Protein AF-A0A959HZI1-F1 (afdb_monomer)

Solvent-accessible surface area (backbone atoms only — not comparable to full-atom values): 5041 Å² total; per-residue (Å²): 129,84,87,46,76,66,52,46,71,73,70,49,84,78,67,86,89,74,79,85,51,71,61,96,90,40,80,53,93,68,96,72,84,46,48,94,54,90,50,64,46,70,48,79,47,74,43,80,61,89,58,98,78,72,93,62,65,46,74,45,82,41,81,46,68,71,51,85,67,56,78,94

Radius of gyration: 22.79 Å; Cα contacts (8 Å, |Δi|>4): 71; chains: 1; bounding box: 62×19×49 Å

pLDDT: mean 75.95, std 7.71, range [52.12, 85.75]

Foldseek 3Di:
DDDDPVCCVPPPDDDPQDDWDDDPNDTDDDPDKDFPDKDWDWDWDWADDPDPDDDDTDIDTDTHDIDDTDID

Sequence (72 aa):
MASSIEDIKARYPLPVYNFKVEINGKTIAFSEISGISKSFNAYVYKESKTTQSGSGPEIMYMRAQIRPIHLS

Nearest PDB structures (foldseek):
  6j0b-assembly1_a  TM=8.850E-01  e=1.947E-03  Photorhabdus asymbiotica subsp. asymbiotica ATCC 43949
  7b5h-assembly1_AN  TM=7.348E-01  e=8.921E-02  Nostoc sp. PCC 7120 = FACHB-418
  6rm3-assembly1_SU0  TM=4.770E-01  e=4.687E+00  Vairimorpha necatrix
  8kea-assembly1_U  TM=2.545E-01  e=9.936E+00  unclassified Caudoviricetes
  2xac-assembly1_A  TM=2.258E-01  e=8.095E+00  Homo sapiens

Secondary structure (DSSP, 8-state):
---SHHHHHHHSPPPTT---EEETTEEE--S--------EEEEEEEE---SSS-SS-EEEEEEEEEPPPPP-

Structure (mmCIF, N/CA/C/O backbone):
data_AF-A0A959HZI1-F1
#
_entry.id   AF-A0A959HZI1-F1
#
loop_
_atom_site.group_PDB
_atom_site.id
_atom_site.type_symbol
_atom_site.label_atom_id
_atom_site.label_alt_id
_atom_site.label_comp_id
_atom_site.label_asym_id
_atom_site.label_entity_id
_atom_site.label_seq_id
_atom_site.pdbx_PDB_ins_code
_atom_site.Cartn_x
_atom_site.Cartn_y
_atom_site.Cartn_z
_atom_site.occupancy
_atom_site.B_iso_or_equiv
_atom_site.auth_seq_id
_atom_site.auth_comp_id
_atom_site.auth_asym_id
_atom_site.auth_atom_id
_atom_site.pdbx_PDB_model_num
ATOM 1 N N . MET A 1 1 ? 6.895 4.212 28.558 1.00 52.12 1 MET A N 1
ATOM 2 C CA . MET A 1 1 ? 5.688 3.627 27.931 1.00 52.12 1 MET A CA 1
ATOM 3 C C . MET A 1 1 ? 4.655 4.743 27.828 1.00 52.12 1 MET A C 1
ATOM 5 O O . MET A 1 1 ? 4.701 5.612 28.684 1.00 52.12 1 MET A O 1
ATOM 9 N N . ALA A 1 2 ? 3.850 4.813 26.764 1.00 52.75 2 ALA A N 1
ATOM 10 C CA . ALA A 1 2 ? 2.946 5.950 26.535 1.00 52.75 2 ALA A CA 1
ATOM 11 C C . ALA A 1 2 ? 1.885 6.035 27.646 1.00 52.75 2 ALA A C 1
ATOM 13 O O . ALA A 1 2 ? 1.157 5.069 27.860 1.00 52.75 2 ALA A O 1
ATOM 14 N N . SER A 1 3 ? 1.846 7.158 28.363 1.00 70.12 3 SER A N 1
ATOM 15 C CA . SER A 1 3 ? 1.062 7.316 29.597 1.00 70.12 3 SER A CA 1
ATOM 16 C C . SER A 1 3 ? -0.276 8.038 29.385 1.00 70.12 3 SER A C 1
ATOM 18 O O . SER A 1 3 ? -1.068 8.110 30.321 1.00 70.12 3 SER A O 1
ATOM 20 N N . SER A 1 4 ? -0.542 8.574 28.186 1.00 82.56 4 SER A N 1
ATOM 21 C CA . SER A 1 4 ? -1.771 9.305 27.852 1.00 82.56 4 SER A CA 1
ATOM 22 C C . SER A 1 4 ? -2.548 8.633 26.712 1.00 82.56 4 SER A C 1
ATOM 24 O O . SER A 1 4 ? -1.981 8.019 25.806 1.00 82.56 4 SER A O 1
ATOM 26 N N . ILE A 1 5 ? -3.876 8.769 26.740 1.00 82.38 5 ILE A N 1
ATOM 27 C CA . ILE A 1 5 ? -4.778 8.282 25.679 1.00 82.38 5 ILE A CA 1
ATOM 28 C C . ILE A 1 5 ? -4.475 8.975 24.336 1.00 82.38 5 ILE A C 1
ATOM 30 O O . ILE A 1 5 ? -4.673 8.396 23.268 1.00 82.38 5 ILE A O 1
ATOM 34 N N . GLU A 1 6 ? -3.978 10.209 24.386 1.00 82.88 6 GLU A N 1
ATOM 35 C CA . GLU A 1 6 ? -3.608 11.018 23.221 1.00 82.88 6 GLU A CA 1
ATOM 36 C C . GLU A 1 6 ? -2.375 10.450 22.509 1.00 82.88 6 GLU A C 1
ATOM 38 O O . GLU A 1 6 ? -2.389 10.302 21.285 1.00 82.88 6 GLU A O 1
ATOM 43 N N . ASP A 1 7 ? -1.359 10.020 23.265 1.00 80.12 7 ASP A N 1
ATOM 44 C CA . ASP A 1 7 ? -0.167 9.369 22.713 1.00 80.12 7 ASP A CA 1
ATOM 45 C C . ASP A 1 7 ? -0.505 8.037 22.034 1.00 80.12 7 ASP A C 1
ATOM 47 O O . ASP A 1 7 ? 0.105 7.679 21.022 1.00 80.12 7 ASP A O 1
ATOM 51 N N . ILE A 1 8 ? -1.496 7.309 22.562 1.00 79.81 8 ILE A N 1
ATOM 52 C CA . ILE A 1 8 ? -1.962 6.050 21.971 1.00 79.81 8 ILE A CA 1
ATOM 53 C C . ILE A 1 8 ? -2.591 6.314 20.602 1.00 79.81 8 ILE A C 1
ATOM 55 O O . ILE A 1 8 ? -2.205 5.682 19.622 1.00 79.81 8 ILE A O 1
ATOM 59 N N . LYS A 1 9 ? -3.497 7.292 20.498 1.00 80.94 9 LYS A N 1
ATOM 60 C CA . LYS A 1 9 ? -4.154 7.640 19.225 1.00 80.94 9 LYS A CA 1
ATOM 61 C C . LYS A 1 9 ? -3.172 8.123 18.157 1.00 80.94 9 LYS A C 1
ATOM 63 O O . LYS A 1 9 ? -3.398 7.874 16.978 1.00 80.94 9 LYS A O 1
ATOM 68 N N . ALA A 1 10 ? -2.117 8.828 18.559 1.00 81.56 10 ALA A N 1
ATOM 69 C CA . ALA A 1 10 ? -1.168 9.423 17.625 1.00 81.56 10 ALA A CA 1
ATOM 70 C C . ALA A 1 10 ? -0.059 8.461 17.174 1.00 81.56 10 ALA A C 1
ATOM 72 O O . ALA A 1 10 ? 0.411 8.561 16.042 1.00 81.56 10 ALA A O 1
ATOM 73 N N . ARG A 1 11 ? 0.410 7.570 18.059 1.00 81.19 11 ARG A N 1
ATOM 74 C CA . ARG A 1 11 ? 1.655 6.810 17.837 1.00 81.19 11 ARG A CA 1
ATOM 75 C C . ARG A 1 11 ? 1.454 5.310 17.682 1.00 81.19 11 ARG A C 1
ATOM 77 O O . ARG A 1 11 ? 2.396 4.639 17.263 1.00 81.19 11 ARG A O 1
ATOM 84 N N . TYR A 1 12 ? 0.283 4.775 18.027 1.00 81.00 12 TYR A N 1
ATOM 85 C CA . TYR A 1 12 ? 0.029 3.350 17.847 1.00 81.00 12 TYR A CA 1
ATOM 86 C C . TYR A 1 12 ? -0.411 3.085 16.406 1.00 81.00 12 TYR A C 1
ATOM 88 O O . TYR A 1 12 ? -1.183 3.865 15.844 1.00 81.00 12 TYR A O 1
ATOM 96 N N . PRO A 1 13 ? 0.060 1.986 15.794 1.00 85.75 13 PRO A N 1
ATOM 97 C CA . PRO A 1 13 ? -0.416 1.573 14.485 1.00 85.75 13 PRO A CA 1
ATOM 98 C C . PRO A 1 13 ? -1.934 1.393 14.492 1.00 85.75 13 PRO A C 1
ATOM 100 O O . PRO A 1 13 ? -2.498 0.799 15.414 1.00 85.75 13 PRO A O 1
ATOM 103 N N . LEU A 1 14 ? -2.588 1.890 13.445 1.00 83.75 14 LEU A N 1
ATOM 104 C CA . LEU A 1 14 ? -4.019 1.693 13.265 1.00 83.75 14 LEU A CA 1
ATOM 105 C C . LEU A 1 14 ? -4.311 0.226 12.907 1.00 83.75 14 LEU A C 1
ATOM 107 O O . LEU A 1 14 ? -3.556 -0.385 12.145 1.00 83.75 14 LEU A O 1
ATOM 111 N N . PRO A 1 15 ? -5.407 -0.350 13.424 1.00 84.38 15 PRO A N 1
ATOM 112 C CA . PRO A 1 15 ? -5.814 -1.698 13.064 1.00 84.38 15 PRO A CA 1
ATOM 113 C C . PRO A 1 15 ? -6.297 -1.779 11.609 1.00 84.38 15 PRO A C 1
ATOM 115 O O . PRO A 1 15 ? -7.003 -0.898 11.127 1.00 84.38 15 PRO A O 1
ATOM 118 N N . VAL A 1 16 ? -5.982 -2.889 10.935 1.00 82.81 16 VAL A N 1
ATOM 119 C CA . VAL A 1 16 ? -6.288 -3.097 9.504 1.00 82.81 16 VAL A CA 1
ATOM 120 C C . VAL A 1 16 ? -7.773 -3.392 9.240 1.00 82.81 16 VAL A C 1
ATOM 122 O O . VAL A 1 16 ? -8.240 -3.199 8.128 1.00 82.81 16 VAL A O 1
ATOM 125 N N . TYR A 1 17 ? -8.545 -3.817 10.246 1.00 81.25 17 TYR A N 1
ATOM 126 C CA . TYR A 1 17 ? -9.961 -4.180 10.074 1.00 81.25 17 TYR A CA 1
ATOM 127 C C . TYR A 1 17 ? -10.918 -2.980 9.973 1.00 81.25 17 TYR A C 1
ATOM 129 O O . TYR A 1 17 ? -12.080 -3.162 9.621 1.00 81.25 17 TYR A O 1
ATOM 137 N N . ASN A 1 18 ? -10.476 -1.767 10.328 1.00 82.56 18 ASN A N 1
ATOM 138 C CA . ASN A 1 18 ? -11.325 -0.576 10.328 1.00 82.56 18 ASN A CA 1
ATOM 139 C C . ASN A 1 18 ? -10.967 0.333 9.148 1.00 82.56 18 ASN A C 1
ATOM 141 O O . ASN A 1 18 ? -10.089 1.189 9.256 1.00 82.56 18 ASN A O 1
ATOM 145 N N . PHE A 1 19 ? -11.650 0.140 8.020 1.00 82.44 19 PHE A N 1
ATOM 146 C CA . PHE A 1 19 ? -11.458 0.930 6.808 1.00 82.44 19 PHE A CA 1
ATOM 147 C C . PHE A 1 19 ? -12.793 1.354 6.191 1.00 82.44 19 PHE A C 1
ATOM 149 O O . PHE A 1 19 ? -13.816 0.685 6.326 1.00 82.44 19 PHE A O 1
ATOM 156 N N . LYS A 1 20 ? -12.765 2.476 5.469 1.00 83.69 20 LYS A N 1
ATOM 157 C CA . LYS A 1 20 ? -13.876 2.960 4.647 1.00 83.69 20 LYS A CA 1
ATOM 158 C C . LYS A 1 20 ? -13.373 3.152 3.222 1.00 83.69 20 LYS A C 1
ATOM 160 O O . LYS A 1 20 ? -12.379 3.845 3.018 1.00 83.69 20 LYS A O 1
ATOM 165 N N . VAL A 1 21 ? -14.080 2.577 2.252 1.00 81.88 21 VAL A N 1
ATOM 166 C CA . VAL A 1 21 ? -13.805 2.783 0.826 1.00 81.88 21 VAL A CA 1
ATOM 167 C C . VAL A 1 21 ? -14.880 3.666 0.229 1.00 81.88 21 VAL A C 1
ATOM 169 O O . VAL A 1 21 ? -16.075 3.406 0.377 1.00 81.88 21 VAL A O 1
ATOM 172 N N . GLU A 1 22 ? -14.438 4.703 -0.469 1.00 82.88 22 GLU A N 1
ATOM 173 C CA . GLU A 1 22 ? -15.309 5.604 -1.203 1.00 82.88 22 GLU A CA 1
ATOM 174 C C . GLU A 1 22 ? -14.880 5.638 -2.668 1.00 82.88 22 GLU A C 1
ATOM 176 O O . GLU A 1 22 ? -13.743 5.983 -2.987 1.00 82.88 22 GLU A O 1
ATOM 181 N N . ILE A 1 23 ? -15.795 5.254 -3.560 1.00 82.44 23 ILE A N 1
ATOM 182 C CA . ILE A 1 23 ? -15.589 5.285 -5.009 1.00 82.44 23 ILE A CA 1
ATOM 183 C C . ILE A 1 23 ? -16.650 6.211 -5.588 1.00 82.44 23 ILE A C 1
ATOM 185 O O . ILE A 1 23 ? -17.846 5.950 -5.452 1.00 82.44 23 ILE A O 1
ATOM 189 N N . ASN A 1 24 ? -16.224 7.301 -6.229 1.00 82.44 24 ASN A N 1
ATOM 190 C CA . ASN A 1 24 ? -17.120 8.284 -6.851 1.00 82.44 24 ASN A CA 1
ATOM 191 C C . ASN A 1 24 ? -18.229 8.794 -5.903 1.00 82.44 24 ASN A C 1
ATOM 193 O O . ASN A 1 24 ? -19.388 8.907 -6.301 1.00 82.44 24 ASN A O 1
ATOM 197 N N . GLY A 1 25 ? -17.899 9.046 -4.631 1.00 82.75 25 GLY A N 1
ATOM 198 C CA . GLY A 1 25 ? -18.854 9.546 -3.633 1.00 82.75 25 GLY A CA 1
ATOM 199 C C . GLY A 1 25 ? -19.798 8.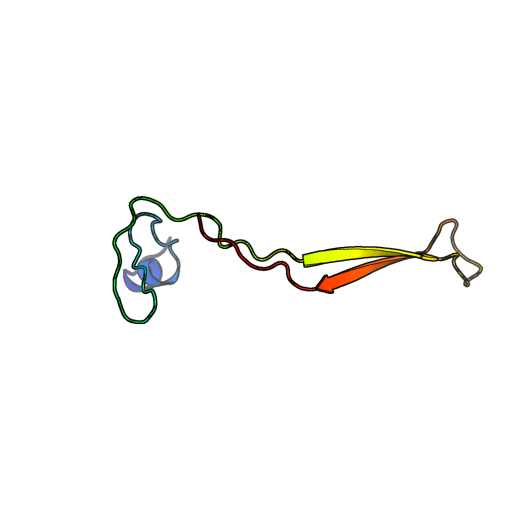491 -3.044 1.00 82.75 25 GLY A C 1
ATOM 200 O O . GLY A 1 25 ? -20.657 8.819 -2.228 1.00 82.75 25 GLY A O 1
ATOM 201 N N . LYS A 1 26 ? -19.671 7.216 -3.438 1.00 80.69 26 LYS A N 1
ATOM 202 C CA . LYS A 1 26 ? -20.447 6.105 -2.875 1.00 80.69 26 LYS A CA 1
ATOM 203 C C . LYS A 1 26 ? -19.579 5.283 -1.935 1.00 80.69 26 LYS A C 1
ATOM 205 O O . LYS A 1 26 ? -18.475 4.873 -2.290 1.00 80.69 26 LYS A O 1
ATOM 210 N N . THR A 1 27 ? -20.104 5.026 -0.739 1.00 83.06 27 THR A N 1
ATOM 211 C CA . THR A 1 27 ? -19.467 4.114 0.216 1.00 83.06 27 THR A CA 1
ATOM 212 C C . THR A 1 27 ? -19.813 2.683 -0.174 1.00 83.06 27 THR A C 1
ATOM 214 O O . THR A 1 27 ? -20.991 2.341 -0.266 1.00 83.06 27 THR A O 1
ATOM 217 N N . ILE A 1 28 ? -18.793 1.865 -0.422 1.00 79.56 28 ILE A N 1
ATOM 218 C CA . ILE A 1 28 ? -18.947 0.453 -0.780 1.00 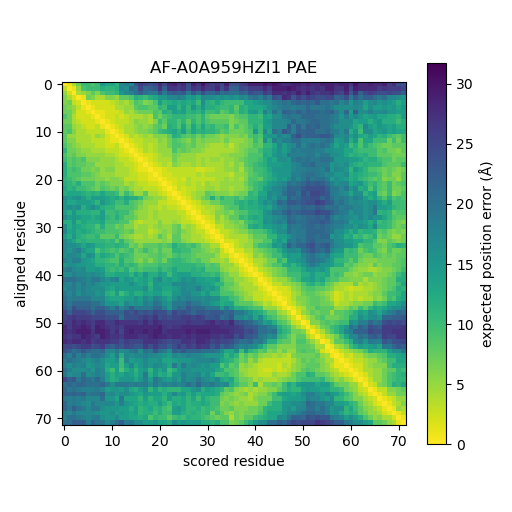79.56 28 ILE A CA 1
ATOM 219 C C . ILE A 1 28 ? -18.238 -0.375 0.289 1.00 79.56 28 ILE A C 1
ATOM 221 O O . ILE A 1 28 ? -17.102 -0.078 0.659 1.00 79.56 28 ILE A O 1
ATOM 225 N N . ALA A 1 29 ? -18.930 -1.388 0.808 1.00 80.12 29 ALA A N 1
ATOM 226 C CA . ALA A 1 29 ? -18.369 -2.306 1.787 1.00 80.12 29 ALA A CA 1
ATOM 227 C C . ALA A 1 29 ? -17.610 -3.430 1.072 1.00 80.12 29 ALA A C 1
ATOM 229 O O . ALA A 1 29 ? -18.168 -4.104 0.207 1.00 80.12 29 ALA A O 1
ATOM 230 N N . PHE A 1 30 ? -16.354 -3.632 1.460 1.00 78.25 30 PHE A N 1
ATOM 231 C CA . PHE A 1 30 ? -15.506 -4.732 1.008 1.00 78.25 30 PHE A CA 1
ATOM 232 C C . PHE A 1 30 ? -15.084 -5.565 2.216 1.00 78.25 30 PHE A C 1
ATOM 234 O O . PHE A 1 30 ? -14.913 -5.022 3.307 1.00 78.25 30 PHE A O 1
ATOM 241 N N . SER A 1 31 ? -14.917 -6.874 2.030 1.00 80.38 31 SER A N 1
ATOM 242 C CA . SER A 1 31 ? -14.382 -7.762 3.072 1.00 80.38 31 SER A CA 1
ATOM 243 C C . SER A 1 31 ? -12.855 -7.705 3.156 1.00 80.38 31 SER A C 1
ATOM 245 O O . SER A 1 31 ? -12.297 -7.889 4.232 1.00 80.38 31 SER A O 1
ATOM 247 N N . GLU A 1 32 ? -12.188 -7.410 2.041 1.00 78.81 32 GLU A N 1
ATOM 248 C CA . GLU A 1 32 ? -10.736 -7.275 1.937 1.00 78.81 32 GLU A CA 1
ATOM 249 C C . GLU A 1 32 ? -10.395 -6.241 0.855 1.00 78.81 32 GLU A C 1
ATOM 251 O O . GLU A 1 32 ? -11.162 -6.055 -0.090 1.00 78.81 32 GLU A O 1
ATOM 256 N N . ILE A 1 33 ? -9.263 -5.548 1.012 1.00 77.50 33 ILE A N 1
ATOM 257 C CA . ILE A 1 33 ? -8.719 -4.628 0.008 1.00 77.50 33 ILE A CA 1
ATOM 258 C C . ILE A 1 33 ? -7.243 -4.943 -0.164 1.00 77.50 33 ILE A C 1
ATOM 260 O O . ILE A 1 33 ? -6.479 -4.917 0.803 1.00 77.50 33 ILE A O 1
ATOM 264 N N . SER A 1 34 ? -6.829 -5.155 -1.407 1.00 77.75 34 SER A N 1
ATOM 265 C CA . SER A 1 34 ? -5.437 -5.398 -1.758 1.00 77.75 34 SER A CA 1
ATOM 266 C C . SER A 1 34 ? -4.984 -4.490 -2.909 1.00 77.75 34 SER A C 1
ATOM 268 O O . SER A 1 34 ? -5.785 -3.832 -3.574 1.00 77.75 34 SER A O 1
ATOM 270 N N . GLY A 1 35 ? -3.670 -4.403 -3.134 1.00 73.12 35 GLY A N 1
ATOM 271 C CA . GLY A 1 35 ? -3.138 -3.834 -4.379 1.00 73.12 35 GLY A CA 1
ATOM 272 C C . GLY A 1 35 ? -2.736 -2.355 -4.366 1.00 73.12 35 GLY A C 1
ATOM 273 O O . GLY A 1 35 ? -2.199 -1.877 -5.364 1.00 73.12 35 GLY A O 1
ATOM 274 N N . ILE A 1 36 ? -2.857 -1.626 -3.246 1.00 77.12 36 ILE A N 1
ATOM 275 C CA . ILE A 1 36 ? -2.330 -0.247 -3.132 1.00 77.12 36 ILE A CA 1
ATOM 276 C C . ILE A 1 36 ? -0.802 -0.274 -2.952 1.00 77.12 36 ILE A C 1
ATOM 278 O O . ILE A 1 36 ? -0.265 0.023 -1.887 1.00 77.12 36 ILE A O 1
ATOM 282 N N . SER A 1 37 ? -0.080 -0.643 -4.010 1.00 72.50 37 SER A N 1
ATOM 283 C CA . SER A 1 37 ? 1.383 -0.641 -4.047 1.00 72.50 37 SER A CA 1
ATOM 284 C C . SER A 1 37 ? 1.891 0.370 -5.075 1.00 72.50 37 SER A C 1
ATOM 286 O O . SER A 1 37 ? 1.509 0.347 -6.243 1.00 72.50 37 SER A O 1
ATOM 288 N N . LYS A 1 38 ? 2.758 1.292 -4.645 1.00 70.38 38 LYS A N 1
ATOM 289 C CA . LYS A 1 38 ? 3.429 2.243 -5.542 1.00 70.38 38 LYS A CA 1
ATOM 290 C C . LYS A 1 38 ? 4.788 1.674 -5.915 1.00 70.38 38 LYS A C 1
ATOM 292 O O . LYS A 1 38 ? 5.692 1.659 -5.085 1.00 70.38 38 LYS A O 1
ATOM 297 N N . SER A 1 39 ? 4.935 1.218 -7.156 1.00 74.06 39 SER A N 1
ATOM 298 C CA . SER A 1 39 ? 6.209 0.719 -7.680 1.00 74.06 39 SER A CA 1
ATOM 299 C C . SER A 1 39 ? 6.697 1.561 -8.860 1.00 74.06 39 SER A C 1
ATOM 301 O O . SER A 1 39 ? 5.914 2.059 -9.673 1.00 74.06 39 SER A O 1
ATOM 303 N N . PHE A 1 40 ? 8.016 1.738 -8.934 1.00 73.56 40 PHE A N 1
ATOM 304 C CA . PHE A 1 40 ? 8.697 2.381 -10.054 1.00 73.56 40 PHE A CA 1
ATOM 305 C C . PHE A 1 40 ? 9.422 1.304 -10.853 1.00 73.56 40 PHE A C 1
ATOM 307 O O . PHE A 1 40 ? 10.080 0.442 -10.272 1.00 73.56 40 PHE A O 1
ATOM 314 N N . ASN A 1 41 ? 9.337 1.372 -12.179 1.00 72.19 41 ASN A N 1
ATOM 315 C CA . ASN A 1 41 ? 10.296 0.660 -13.014 1.00 72.19 41 ASN A CA 1
ATOM 316 C C . ASN A 1 41 ? 11.667 1.326 -12.852 1.00 72.19 41 ASN A C 1
ATOM 318 O O . ASN A 1 41 ? 11.744 2.550 -12.800 1.00 72.19 41 ASN A O 1
ATOM 322 N N . ALA A 1 42 ? 12.739 0.549 -12.745 1.00 74.56 42 ALA A N 1
ATOM 323 C CA . ALA A 1 42 ? 14.095 1.085 -12.728 1.00 74.56 42 ALA A CA 1
ATOM 324 C C . ALA A 1 42 ? 14.791 0.688 -14.029 1.00 74.56 42 ALA A C 1
ATOM 326 O O . ALA A 1 42 ? 14.835 -0.496 -14.364 1.00 74.56 42 ALA A O 1
ATOM 327 N N . TYR A 1 43 ? 15.327 1.668 -14.753 1.00 78.69 43 TYR A N 1
ATOM 328 C CA . TYR A 1 43 ?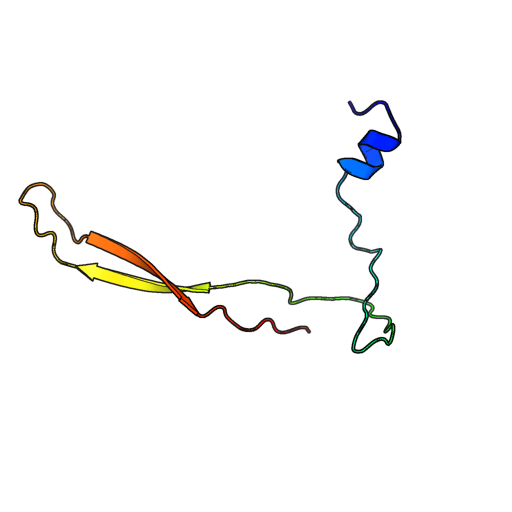 16.274 1.405 -15.830 1.00 78.69 43 TYR A CA 1
ATOM 329 C C . TYR A 1 43 ? 17.682 1.441 -15.249 1.00 78.69 43 TYR A C 1
ATOM 331 O O . TYR A 1 43 ? 18.026 2.337 -14.476 1.00 78.69 43 TYR A O 1
ATOM 339 N N . VAL A 1 44 ? 18.484 0.441 -15.606 1.00 81.75 44 VAL A N 1
ATOM 340 C CA . VAL 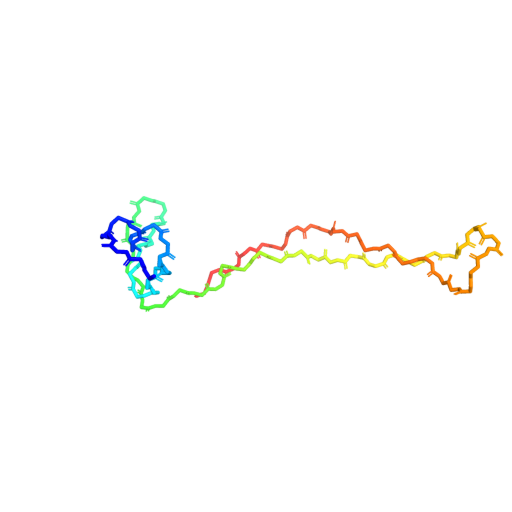A 1 44 ? 19.878 0.341 -15.182 1.00 81.75 44 VAL A CA 1
ATOM 341 C C . VAL A 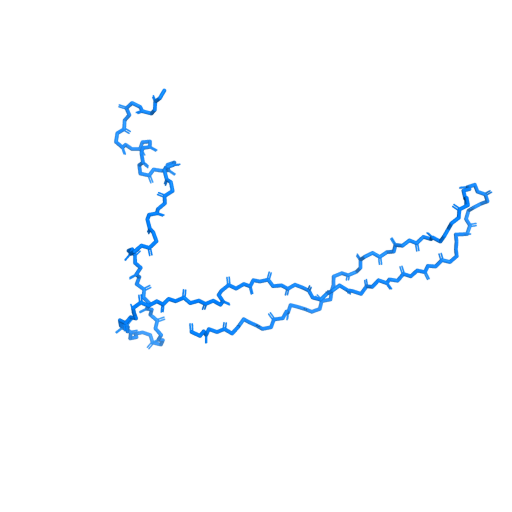1 44 ? 20.741 0.696 -16.378 1.00 81.75 44 VAL A C 1
ATOM 343 O O . VAL A 1 44 ? 20.827 -0.076 -17.332 1.00 81.75 44 VAL A O 1
ATOM 346 N N . TYR A 1 45 ? 21.363 1.866 -16.328 1.00 81.06 45 TYR A N 1
ATOM 347 C CA . TYR A 1 45 ? 22.360 2.273 -17.305 1.00 81.06 45 TYR A CA 1
ATOM 348 C C . TYR A 1 45 ? 23.745 1.921 -16.762 1.00 81.06 45 TYR A C 1
ATOM 350 O O . TYR A 1 45 ? 24.042 2.167 -15.593 1.00 81.06 45 TYR A O 1
ATOM 358 N N . LYS A 1 46 ? 24.566 1.279 -17.594 1.00 82.06 46 LYS A N 1
ATOM 359 C CA . LYS A 1 46 ? 25.944 0.922 -17.260 1.00 82.06 46 LYS A CA 1
ATOM 360 C C . LYS A 1 46 ? 26.853 1.564 -18.289 1.00 82.06 46 LYS A C 1
ATOM 362 O O . LYS A 1 46 ? 26.731 1.242 -19.468 1.00 82.06 46 LYS A O 1
ATOM 367 N N . GLU A 1 47 ? 27.764 2.415 -17.847 1.00 80.38 47 GLU A N 1
ATOM 368 C CA . GLU A 1 47 ? 28.763 3.018 -18.723 1.00 80.38 47 GLU A CA 1
ATOM 369 C C . GLU A 1 47 ? 30.186 2.684 -18.302 1.00 80.38 47 GLU A C 1
ATOM 371 O O . GLU A 1 47 ? 30.470 2.307 -17.162 1.00 80.38 47 GLU A O 1
ATOM 376 N N . SER A 1 48 ? 31.094 2.776 -19.268 1.00 72.12 48 SER A N 1
ATOM 377 C CA . SER A 1 48 ? 32.521 2.661 -19.010 1.00 72.12 48 SER A CA 1
ATOM 378 C C . SER A 1 48 ? 32.995 3.896 -18.253 1.00 72.12 48 SER A C 1
ATOM 380 O O . SER A 1 48 ? 32.722 5.025 -18.651 1.00 72.12 48 SER A O 1
ATOM 382 N N . LYS A 1 49 ? 33.732 3.676 -17.167 1.00 71.75 49 LYS A N 1
ATOM 383 C CA . LYS A 1 49 ? 34.248 4.746 -16.317 1.00 71.75 49 LYS A CA 1
ATOM 384 C C . LYS A 1 49 ? 35.262 5.601 -17.092 1.00 71.75 49 LYS A C 1
ATOM 386 O O . LYS A 1 49 ? 36.269 5.081 -17.568 1.00 71.75 49 LYS A O 1
ATOM 391 N N . THR A 1 50 ? 35.017 6.904 -17.211 1.00 67.62 50 THR A N 1
ATOM 392 C CA . THR A 1 50 ? 35.901 7.868 -17.906 1.00 67.62 50 THR A CA 1
ATOM 393 C C . THR A 1 50 ? 37.060 8.369 -17.039 1.00 67.62 50 THR A C 1
ATOM 395 O O . THR A 1 50 ? 38.000 8.967 -17.556 1.00 67.62 50 THR A O 1
ATOM 398 N N . THR A 1 51 ? 37.037 8.116 -15.725 1.00 61.81 51 THR A N 1
ATOM 399 C CA . THR A 1 51 ? 38.124 8.464 -14.797 1.00 61.81 51 THR A CA 1
ATOM 400 C C . THR A 1 51 ? 39.064 7.281 -14.566 1.00 61.81 51 THR A C 1
ATOM 402 O O . THR A 1 51 ? 38.642 6.179 -14.226 1.00 61.81 51 THR A O 1
ATOM 405 N N . GLN A 1 52 ? 40.368 7.533 -14.707 1.00 61.31 52 GLN A N 1
ATOM 406 C CA . GLN A 1 52 ? 41.463 6.549 -14.741 1.00 61.31 52 GLN A CA 1
ATOM 407 C C . GLN A 1 52 ? 41.704 5.775 -13.421 1.00 61.31 52 GLN A C 1
ATOM 409 O O . GLN A 1 52 ? 42.657 5.008 -13.327 1.00 61.31 52 GLN A O 1
ATOM 414 N N . SER A 1 53 ? 40.866 5.960 -12.392 1.00 60.03 53 SER A N 1
ATOM 415 C CA . SER A 1 53 ? 41.049 5.354 -11.068 1.00 60.03 53 SER A CA 1
ATOM 416 C C . SER A 1 53 ? 39.805 4.569 -10.631 1.00 60.03 53 SER A C 1
ATOM 418 O O . SER A 1 53 ? 38.793 5.108 -10.167 1.00 60.03 53 SER A O 1
ATOM 420 N N . GLY A 1 54 ? 39.873 3.252 -10.822 1.00 61.06 54 GLY A N 1
ATOM 421 C CA . GLY A 1 54 ? 38.895 2.275 -10.343 1.00 61.06 54 GLY A CA 1
ATOM 422 C C . GLY A 1 54 ? 38.448 1.308 -11.435 1.00 61.06 54 GLY A C 1
ATOM 423 O O . GLY A 1 54 ? 37.913 1.720 -12.457 1.00 61.06 54 GLY A O 1
ATOM 424 N N . SER A 1 55 ? 38.650 0.014 -11.188 1.00 66.06 55 SER A N 1
ATOM 425 C CA . SER A 1 55 ? 38.198 -1.063 -12.070 1.00 66.06 55 SER A CA 1
ATOM 426 C C . SER A 1 55 ? 36.687 -1.276 -11.920 1.00 66.06 55 SER A C 1
ATOM 428 O O . SER A 1 55 ? 36.216 -1.547 -10.816 1.00 66.06 55 SER A O 1
ATOM 430 N N . GLY A 1 56 ? 35.934 -1.143 -13.018 1.00 69.69 56 GLY A N 1
ATOM 431 C CA . GLY A 1 56 ? 34.510 -1.492 -13.103 1.00 69.69 56 GLY A CA 1
ATOM 432 C C . GLY A 1 56 ? 33.637 -0.448 -13.822 1.00 69.69 56 GLY A C 1
ATOM 433 O O . GLY A 1 56 ? 34.011 0.722 -13.882 1.00 69.69 56 GLY A O 1
ATOM 434 N N . PRO A 1 57 ? 32.482 -0.855 -14.384 1.00 75.50 57 PRO A N 1
ATOM 435 C CA . PRO A 1 57 ? 31.522 0.062 -15.000 1.00 75.50 57 PRO A CA 1
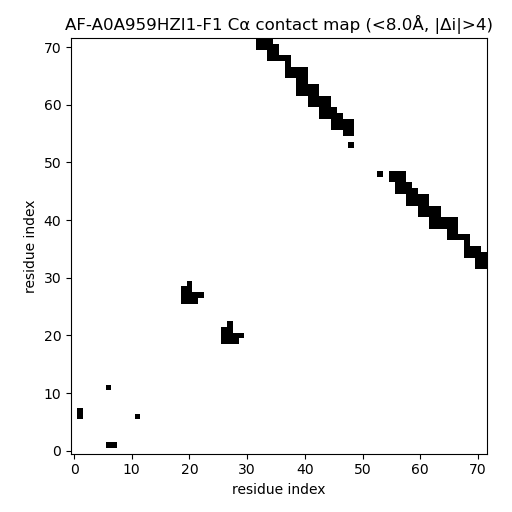ATOM 436 C C . PRO A 1 57 ? 30.806 0.922 -13.948 1.00 75.50 57 PRO A C 1
ATOM 438 O O . PRO A 1 57 ? 30.521 0.455 -12.843 1.00 75.50 57 PRO A O 1
ATOM 441 N N . GLU A 1 58 ? 30.466 2.158 -14.307 1.00 77.00 58 GLU A N 1
ATOM 442 C CA . GLU A 1 58 ? 29.601 3.019 -13.503 1.00 77.00 58 GLU A CA 1
ATOM 443 C C . GLU A 1 58 ? 28.137 2.626 -13.739 1.00 77.00 58 GLU A C 1
ATOM 445 O O . GLU A 1 58 ? 27.682 2.539 -14.880 1.00 77.00 58 GLU A O 1
ATOM 450 N N . ILE A 1 59 ? 27.411 2.313 -12.659 1.00 80.31 59 ILE A N 1
ATOM 451 C CA . ILE A 1 59 ? 26.019 1.853 -12.717 1.00 80.31 59 ILE A CA 1
ATOM 452 C C . ILE A 1 59 ? 25.110 2.977 -12.226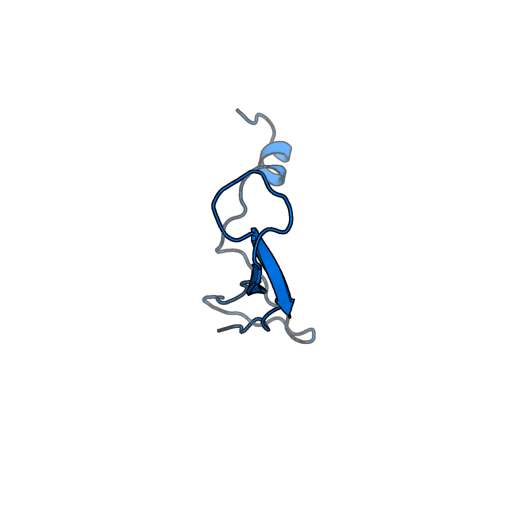 1.00 80.31 59 ILE A C 1
ATOM 454 O O . ILE A 1 59 ? 25.102 3.302 -11.039 1.00 80.31 59 ILE A O 1
ATOM 458 N N . MET A 1 60 ? 24.298 3.520 -13.127 1.00 81.62 60 MET A N 1
ATOM 459 C CA . MET A 1 60 ? 23.277 4.510 -12.809 1.0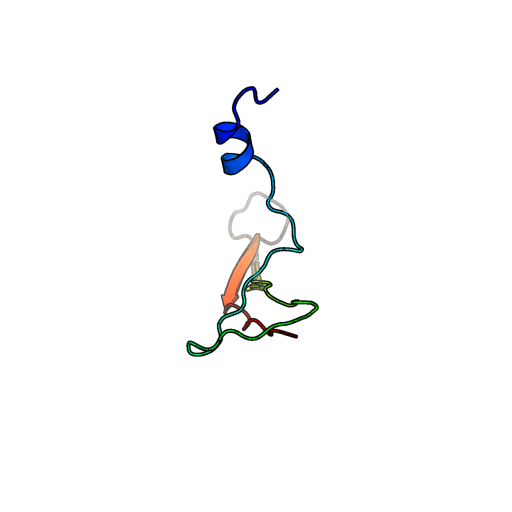0 81.62 60 MET A CA 1
ATOM 460 C C . MET A 1 60 ? 21.898 3.853 -12.738 1.00 81.62 60 MET A C 1
ATOM 462 O O . MET A 1 60 ? 21.397 3.290 -13.715 1.00 81.62 60 MET A O 1
ATOM 466 N N . TYR A 1 61 ? 21.264 3.962 -11.571 1.00 82.12 61 TYR A N 1
ATOM 467 C CA . TYR A 1 61 ? 19.880 3.544 -11.361 1.00 82.12 61 TYR A CA 1
ATOM 468 C C . TYR A 1 61 ? 18.946 4.719 -11.642 1.00 82.12 61 TYR A C 1
ATOM 470 O O . TYR A 1 61 ? 18.840 5.652 -10.846 1.00 82.12 61 TYR A O 1
ATOM 478 N N . MET A 1 62 ? 18.250 4.672 -12.774 1.00 81.19 62 MET A N 1
ATOM 479 C CA . MET A 1 62 ? 17.315 5.714 -13.184 1.00 81.19 62 MET A CA 1
ATOM 480 C C . MET A 1 62 ? 15.883 5.276 -12.883 1.00 81.19 62 MET A C 1
ATOM 482 O O . MET A 1 62 ? 15.448 4.185 -13.261 1.00 81.19 62 MET A O 1
ATOM 486 N N . ARG A 1 63 ? 15.131 6.135 -12.191 1.00 73.38 63 ARG A N 1
ATOM 487 C CA . ARG A 1 63 ? 13.713 5.895 -11.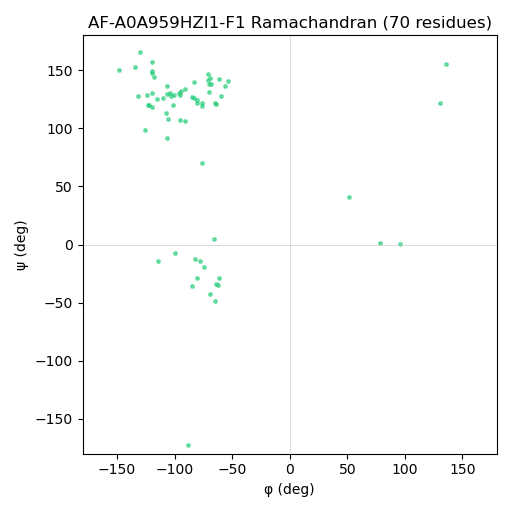897 1.00 73.38 63 ARG A CA 1
ATOM 488 C C . ARG A 1 63 ? 12.900 6.158 -13.162 1.00 73.38 63 ARG A C 1
ATOM 490 O O . ARG A 1 63 ? 12.907 7.270 -13.677 1.00 73.38 63 ARG A O 1
ATOM 497 N N . ALA A 1 64 ? 12.205 5.143 -13.648 1.00 73.88 64 ALA A N 1
ATOM 498 C CA . ALA A 1 64 ? 11.291 5.248 -14.774 1.00 73.88 64 ALA A CA 1
ATOM 499 C C . ALA A 1 64 ? 9.872 5.632 -14.318 1.00 73.88 64 ALA A C 1
ATOM 501 O O . ALA A 1 64 ? 9.624 5.932 -13.146 1.00 73.88 64 ALA A O 1
ATOM 502 N N . GLN A 1 65 ? 8.929 5.599 -15.264 1.00 77.75 65 GLN A N 1
ATOM 503 C CA . GLN A 1 65 ? 7.519 5.905 -15.038 1.00 77.75 65 GLN A CA 1
ATOM 504 C C . GLN A 1 65 ? 6.913 5.064 -13.898 1.00 77.75 65 GLN A C 1
ATOM 506 O O . GLN A 1 65 ? 7.195 3.870 -13.749 1.00 77.75 65 GLN A O 1
ATOM 511 N N . ILE A 1 66 ? 6.059 5.715 -13.102 1.00 74.12 66 ILE A N 1
ATOM 512 C CA . ILE A 1 66 ? 5.247 5.089 -12.050 1.00 74.12 66 ILE A CA 1
ATOM 513 C C . ILE A 1 66 ? 4.342 4.037 -12.691 1.00 74.12 66 ILE A C 1
ATOM 515 O O . ILE A 1 66 ? 3.618 4.347 -13.640 1.00 74.12 66 ILE A O 1
ATOM 519 N N . ARG A 1 67 ? 4.356 2.804 -12.170 1.00 72.88 67 ARG A N 1
ATOM 520 C CA . ARG A 1 67 ? 3.387 1.791 -12.600 1.00 72.88 67 ARG A CA 1
ATOM 521 C C . ARG A 1 67 ? 1.990 2.157 -12.079 1.00 72.88 67 ARG A C 1
ATOM 523 O O . ARG A 1 67 ? 1.881 2.568 -10.920 1.00 72.88 67 ARG A O 1
ATOM 530 N N . PRO A 1 68 ? 0.933 2.009 -12.899 1.00 70.62 68 PRO A N 1
ATOM 531 C CA . PRO A 1 68 ? -0.430 2.216 -12.434 1.00 70.62 68 PRO A CA 1
ATOM 532 C C . PRO A 1 68 ? -0.766 1.218 -11.321 1.00 70.62 68 PRO A C 1
ATOM 534 O O . PRO A 1 68 ? -0.327 0.068 -11.332 1.00 70.62 68 PRO A O 1
ATOM 537 N N . ILE A 1 69 ? -1.525 1.695 -10.339 1.00 74.75 69 ILE A N 1
ATOM 538 C CA . ILE A 1 69 ? -1.972 0.904 -9.193 1.00 74.75 69 ILE A CA 1
ATOM 539 C C . ILE A 1 69 ? -3.217 0.132 -9.624 1.00 74.75 69 ILE A C 1
ATOM 541 O O . ILE A 1 69 ? -4.176 0.739 -10.100 1.00 74.75 69 ILE A O 1
ATOM 545 N N . HIS A 1 70 ? -3.206 -1.186 -9.442 1.00 66.00 70 HIS A N 1
ATOM 546 C CA . HIS A 1 70 ? -4.372 -2.039 -9.653 1.00 66.00 70 HIS A CA 1
ATOM 547 C C . HIS A 1 70 ? -4.967 -2.418 -8.296 1.00 66.00 70 HIS A C 1
ATOM 549 O O . HIS A 1 70 ? -4.246 -2.886 -7.420 1.00 66.00 70 HIS A O 1
ATOM 555 N N . LEU A 1 71 ? -6.268 -2.185 -8.131 1.00 63.31 71 LEU A N 1
ATOM 556 C CA . LEU A 1 71 ? -7.040 -2.603 -6.961 1.00 63.31 71 LEU A CA 1
ATOM 557 C C . LEU A 1 71 ? -7.707 -3.945 -7.287 1.00 63.31 71 LEU A C 1
ATOM 559 O O . LEU A 1 71 ? -8.353 -4.046 -8.333 1.00 63.31 71 LEU A O 1
ATOM 563 N N . SER A 1 72 ? -7.539 -4.941 -6.417 1.00 58.66 72 SER A N 1
ATOM 564 C CA . SER A 1 72 ? -8.203 -6.251 -6.490 1.00 58.66 72 SER A CA 1
ATOM 565 C C . SER A 1 72 ? -8.917 -6.584 -5.195 1.00 58.66 72 SER A C 1
ATOM 567 O O . SER A 1 72 ? -8.329 -6.299 -4.118 1.00 58.66 72 SER A O 1
#

Mean predicted aligned error: 12.36 Å